Protein AF-A0A543KIH2-F1 (afdb_monomer_lite)

Organism: NCBI:txid393481

Structure (mmCIF, N/CA/C/O backbone):
data_AF-A0A543KIH2-F1
#
_entry.id   AF-A0A543KIH2-F1
#
loop_
_atom_site.group_PDB
_atom_site.id
_atom_site.type_symbol
_atom_site.label_atom_id
_atom_site.label_alt_id
_atom_site.label_comp_id
_atom_site.label_asym_id
_atom_site.label_entity_id
_atom_site.label_seq_id
_atom_site.pdbx_PDB_ins_code
_atom_site.Cartn_x
_atom_site.Cartn_y
_atom_site.Cartn_z
_atom_site.occupancy
_atom_site.B_iso_or_equiv
_atom_site.auth_seq_id
_atom_site.auth_comp_id
_atom_site.auth_asym_id
_atom_site.auth_atom_id
_atom_site.pdbx_PDB_model_num
ATOM 1 N N . MET A 1 1 ? -1.738 1.722 10.571 1.00 68.94 1 MET A N 1
ATOM 2 C CA . MET A 1 1 ? -2.975 1.043 10.143 1.00 68.94 1 MET A CA 1
ATOM 3 C C . MET A 1 1 ? -4.130 1.979 10.454 1.00 68.94 1 MET A C 1
ATOM 5 O O . MET A 1 1 ? -4.146 2.536 11.545 1.00 68.94 1 MET A O 1
ATOM 9 N N . THR A 1 2 ? -5.001 2.225 9.485 1.00 78.38 2 THR A N 1
ATOM 10 C CA . THR A 1 2 ? -6.206 3.050 9.575 1.00 78.38 2 THR A CA 1
ATOM 11 C C . THR A 1 2 ? -7.403 2.118 9.702 1.00 78.38 2 THR A C 1
ATOM 13 O O . THR A 1 2 ? -7.520 1.161 8.946 1.00 78.38 2 THR A O 1
ATOM 16 N N . TYR A 1 3 ? -8.276 2.366 10.673 1.00 80.50 3 TYR A N 1
ATOM 17 C CA . TYR A 1 3 ? -9.522 1.614 10.796 1.00 80.50 3 TYR A CA 1
ATOM 18 C C . TYR A 1 3 ? -10.518 2.104 9.739 1.00 80.50 3 TYR A C 1
ATOM 20 O O . TYR A 1 3 ? -10.842 3.294 9.708 1.00 80.50 3 TYR A O 1
ATOM 28 N N . ASP A 1 4 ? -10.973 1.201 8.873 1.00 80.50 4 ASP A N 1
ATOM 29 C CA . ASP A 1 4 ? -12.012 1.462 7.883 1.00 80.50 4 ASP A CA 1
ATOM 30 C C . ASP A 1 4 ? -13.359 0.983 8.433 1.00 80.50 4 ASP A C 1
ATOM 32 O O . ASP A 1 4 ? -13.614 -0.214 8.566 1.00 80.50 4 ASP A O 1
ATOM 36 N N . ALA A 1 5 ? -14.219 1.940 8.782 1.00 81.94 5 ALA A N 1
ATOM 37 C CA . ALA A 1 5 ? -15.518 1.658 9.384 1.00 81.94 5 ALA A CA 1
ATOM 38 C C . ALA A 1 5 ? -16.539 1.076 8.390 1.00 81.94 5 ALA A C 1
ATOM 40 O O . ALA A 1 5 ? -17.531 0.499 8.825 1.00 81.94 5 ALA A O 1
ATOM 41 N N . GLN A 1 6 ? -16.332 1.218 7.072 1.00 81.19 6 GLN A N 1
ATOM 42 C CA . GLN A 1 6 ? -17.196 0.557 6.088 1.00 81.19 6 GLN A CA 1
ATOM 43 C C . GLN A 1 6 ? -16.906 -0.941 6.009 1.00 81.19 6 GLN A C 1
ATOM 45 O O . GLN A 1 6 ? -17.827 -1.727 5.798 1.00 81.19 6 GLN A O 1
ATOM 50 N N . ARG A 1 7 ? -15.636 -1.318 6.163 1.00 73.06 7 ARG A N 1
ATOM 51 C CA . ARG A 1 7 ? -15.168 -2.707 6.100 1.00 73.06 7 ARG A CA 1
ATOM 52 C C . ARG A 1 7 ? -15.070 -3.377 7.468 1.00 73.06 7 ARG A C 1
ATOM 54 O O . ARG A 1 7 ? -14.783 -4.566 7.525 1.00 73.06 7 ARG A O 1
ATOM 61 N N . ASP A 1 8 ? -15.297 -2.625 8.546 1.00 82.81 8 ASP A N 1
ATOM 62 C CA . ASP A 1 8 ? -15.068 -3.051 9.933 1.00 82.81 8 ASP A CA 1
ATOM 63 C C . ASP A 1 8 ? -13.678 -3.693 10.121 1.00 82.81 8 ASP A C 1
ATOM 65 O O . ASP A 1 8 ? -13.497 -4.678 10.834 1.00 82.81 8 ASP A O 1
ATOM 69 N N . ALA A 1 9 ? -12.672 -3.151 9.428 1.00 79.75 9 ALA A N 1
ATOM 70 C CA . ALA A 1 9 ? -11.358 -3.770 9.306 1.00 79.75 9 ALA A CA 1
ATOM 71 C C . ALA A 1 9 ? -10.227 -2.754 9.479 1.00 79.75 9 ALA A C 1
ATOM 73 O O . ALA A 1 9 ? -10.334 -1.579 9.122 1.00 79.75 9 ALA A O 1
ATOM 74 N N . PHE A 1 10 ? -9.099 -3.222 10.014 1.00 80.38 10 PHE A N 1
ATOM 75 C CA . PHE A 1 10 ? -7.873 -2.434 10.063 1.00 80.38 10 PHE A CA 1
ATOM 76 C C . PHE A 1 10 ? -7.124 -2.561 8.747 1.00 80.38 10 PHE A C 1
ATOM 78 O O . PHE A 1 10 ? -6.577 -3.611 8.421 1.00 80.38 10 PHE A O 1
ATOM 85 N N . VAL A 1 11 ? -7.047 -1.451 8.032 1.00 81.62 11 VAL A N 1
ATOM 86 C CA . VAL A 1 11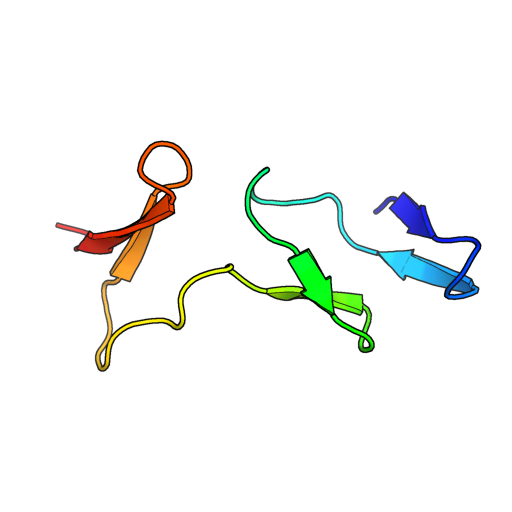 ? -6.314 -1.339 6.783 1.00 81.62 11 VAL A CA 1
ATOM 87 C C . VAL A 1 11 ? -4.925 -0.793 7.077 1.00 81.62 11 VAL A C 1
ATOM 89 O O . VAL A 1 11 ? -4.743 0.082 7.922 1.00 81.62 11 VAL A O 1
ATOM 92 N N . LEU A 1 12 ? -3.893 -1.270 6.395 1.00 81.62 12 LEU A N 1
ATOM 93 C CA . LEU A 1 12 ? -2.583 -0.625 6.470 1.00 81.62 12 LEU A CA 1
ATOM 94 C C . LEU A 1 12 ? -2.651 0.821 5.932 1.00 81.62 12 LEU A C 1
ATOM 96 O O . LEU A 1 12 ? -3.537 1.146 5.147 1.00 81.62 12 LEU A O 1
ATOM 100 N N . PRO A 1 13 ? -1.784 1.743 6.385 1.00 82.62 13 PRO A N 1
ATOM 101 C CA . PRO A 1 13 ? -1.772 3.085 5.814 1.00 82.62 13 PRO A CA 1
ATOM 102 C C . PRO A 1 13 ? -1.434 2.994 4.323 1.00 82.62 13 PRO A C 1
ATOM 104 O O . PRO A 1 13 ? -0.642 2.141 3.925 1.00 82.62 13 PRO A O 1
ATOM 107 N N . GLN A 1 14 ? -2.056 3.857 3.523 1.00 82.94 14 GLN A N 1
ATOM 108 C CA . GLN A 1 14 ? -1.884 3.865 2.077 1.00 82.94 14 GLN A CA 1
ATOM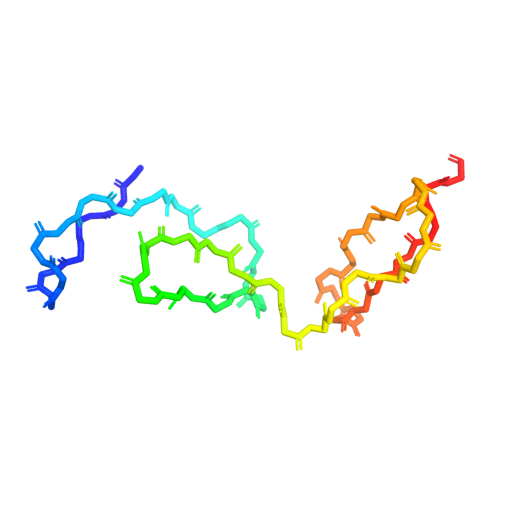 109 C C . GLN A 1 14 ? -0.393 4.040 1.725 1.00 82.94 14 GLN A C 1
ATOM 111 O O . GLN A 1 14 ? 0.185 5.064 2.094 1.00 82.94 14 GLN A O 1
ATOM 116 N N . PRO A 1 15 ? 0.244 3.068 1.043 1.00 84.44 15 PRO A N 1
ATOM 117 C CA . PRO A 1 15 ? 1.662 3.161 0.701 1.00 84.44 15 PRO A CA 1
ATOM 118 C C . PRO A 1 15 ? 1.914 4.214 -0.386 1.00 84.44 15 PRO A C 1
ATOM 120 O O . PRO A 1 15 ? 2.913 4.926 -0.331 1.00 84.44 15 PRO A O 1
ATOM 123 N N . PHE A 1 16 ? 0.985 4.343 -1.338 1.00 86.62 16 PHE A N 1
ATOM 124 C CA . PHE A 1 16 ? 1.043 5.280 -2.458 1.00 86.62 16 PHE A CA 1
ATOM 125 C C . PHE A 1 16 ? -0.333 5.893 -2.708 1.00 86.62 16 PHE A C 1
ATOM 127 O O . PHE A 1 16 ? -1.328 5.169 -2.733 1.00 86.62 16 PHE A O 1
ATOM 134 N N . GLY A 1 17 ? -0.397 7.209 -2.932 1.00 87.00 17 GLY A N 1
ATOM 135 C CA . GLY A 1 17 ? -1.655 7.953 -3.082 1.00 87.00 17 GLY A CA 1
ATOM 136 C C . GLY A 1 17 ? -2.547 7.450 -4.221 1.00 87.00 17 GLY A C 1
ATOM 137 O O . GLY A 1 17 ? -3.771 7.571 -4.165 1.00 87.00 17 GLY A O 1
ATOM 138 N N . SER A 1 18 ? -1.931 6.860 -5.245 1.00 89.75 18 SER A N 1
ATOM 139 C CA . SER A 1 18 ? -2.620 6.285 -6.401 1.00 89.75 18 SER A CA 1
ATOM 140 C C . SER A 1 18 ? -3.193 4.883 -6.183 1.00 89.75 18 SER A C 1
ATOM 142 O O . SER A 1 18 ? -4.008 4.451 -6.998 1.00 89.75 18 SER A O 1
ATOM 144 N N . TRP A 1 19 ? -2.786 4.168 -5.129 1.00 90.81 19 TRP A N 1
ATOM 145 C CA . TRP A 1 19 ? -3.253 2.803 -4.877 1.00 90.81 19 TRP A CA 1
ATOM 146 C C . TRP A 1 19 ? -4.672 2.816 -4.316 1.00 90.81 19 TRP A C 1
ATOM 148 O O . TRP A 1 19 ? -5.022 3.650 -3.477 1.00 90.81 19 TRP A O 1
ATOM 158 N N . VAL A 1 20 ? -5.482 1.868 -4.774 1.00 88.75 20 VAL A N 1
ATOM 159 C CA . VAL A 1 20 ? -6.889 1.723 -4.406 1.00 88.75 20 VAL A CA 1
ATOM 160 C C . VAL A 1 20 ? -7.037 0.497 -3.526 1.00 88.75 20 VAL A C 1
ATOM 162 O O . VAL A 1 20 ? -6.491 -0.562 -3.817 1.00 88.75 20 VAL A O 1
ATOM 165 N N . LEU A 1 21 ? -7.776 0.649 -2.435 1.00 87.56 21 LEU A N 1
ATOM 166 C CA . LEU A 1 21 ? -7.998 -0.429 -1.492 1.00 87.56 21 LEU A CA 1
ATOM 167 C C . LEU A 1 21 ? -9.056 -1.403 -2.016 1.00 87.56 21 LEU A C 1
ATOM 169 O O . LEU A 1 21 ? -10.234 -1.037 -2.131 1.00 87.56 21 LEU A O 1
ATOM 173 N N . ASP A 1 22 ? -8.650 -2.637 -2.290 1.00 86.94 22 ASP A N 1
ATOM 174 C CA . ASP A 1 22 ? -9.558 -3.686 -2.741 1.00 86.94 22 ASP A CA 1
ATOM 175 C C . ASP A 1 22 ? -10.493 -4.179 -1.622 1.00 86.94 22 ASP A C 1
ATOM 177 O O . ASP A 1 22 ? -10.415 -3.751 -0.468 1.00 86.94 22 ASP A O 1
ATOM 181 N N . ASP A 1 23 ? -11.431 -5.056 -1.981 1.00 83.25 23 ASP A N 1
ATOM 182 C CA . ASP A 1 23 ? -12.415 -5.621 -1.050 1.00 83.25 23 ASP A CA 1
ATOM 183 C C . ASP A 1 23 ? -11.786 -6.475 0.064 1.00 83.25 23 ASP A C 1
ATOM 185 O O . ASP A 1 23 ? -12.330 -6.555 1.162 1.00 83.25 23 ASP A O 1
ATOM 189 N N . SER A 1 24 ? -10.601 -7.039 -0.185 1.00 82.69 24 SER A N 1
ATOM 190 C CA . SER A 1 24 ? -9.837 -7.816 0.798 1.00 82.69 24 SER A CA 1
ATOM 191 C C . SER A 1 24 ? -9.092 -6.926 1.800 1.00 82.69 24 SER A C 1
ATOM 193 O O . SER A 1 24 ? -8.509 -7.439 2.755 1.00 82.69 24 SER A O 1
ATOM 195 N N . GLY A 1 25 ? -9.101 -5.604 1.600 1.00 82.12 25 GLY A N 1
ATOM 196 C CA . GLY A 1 25 ? -8.339 -4.663 2.413 1.00 82.12 25 GLY A CA 1
ATOM 197 C C . GLY A 1 25 ? -6.857 -4.602 2.037 1.00 82.12 25 GLY A C 1
ATOM 198 O O . GLY A 1 25 ? -6.052 -4.159 2.861 1.00 82.12 25 GLY A O 1
ATOM 199 N N . ASP A 1 26 ? -6.500 -5.012 0.817 1.00 85.56 26 ASP A N 1
ATOM 200 C CA . ASP A 1 26 ? -5.148 -4.880 0.279 1.00 85.56 26 ASP A CA 1
ATOM 201 C C . ASP A 1 26 ? -5.058 -3.690 -0.684 1.00 85.56 26 ASP A C 1
ATOM 203 O O . 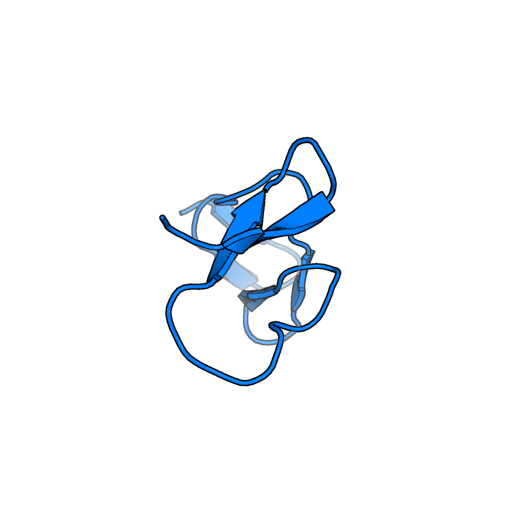ASP A 1 26 ? -5.992 -3.374 -1.432 1.00 85.56 26 ASP A O 1
ATOM 207 N N . TRP A 1 27 ? -3.945 -2.963 -0.624 1.00 88.56 27 TRP A N 1
ATOM 208 C CA . TRP A 1 27 ? -3.752 -1.806 -1.486 1.00 88.56 27 TRP A CA 1
ATOM 209 C C . TRP A 1 27 ? -3.269 -2.273 -2.853 1.00 88.56 27 TRP A C 1
ATOM 211 O O . TRP A 1 27 ? -2.144 -2.745 -2.986 1.00 88.56 27 TRP A O 1
ATOM 221 N N . GLN A 1 28 ? -4.099 -2.073 -3.872 1.00 90.44 28 GLN A N 1
ATOM 222 C CA . GLN A 1 28 ? -3.775 -2.447 -5.239 1.00 90.44 28 GLN A CA 1
ATOM 223 C C . GLN A 1 28 ? -3.342 -1.227 -6.061 1.00 90.44 28 GLN A C 1
ATOM 225 O O . GLN A 1 28 ? -4.000 -0.180 -6.025 1.00 90.44 28 GLN A O 1
ATOM 230 N N . PRO A 1 29 ? -2.265 -1.340 -6.852 1.00 92.25 29 PRO A N 1
ATOM 231 C CA . PRO A 1 29 ? -1.907 -0.316 -7.816 1.00 92.25 29 PRO A CA 1
ATOM 232 C C . PRO A 1 29 ? -2.981 -0.204 -8.913 1.00 92.25 29 PRO A C 1
ATOM 234 O O . PRO A 1 29 ? -3.570 -1.207 -9.318 1.00 92.25 29 PRO A O 1
ATOM 237 N N . PRO A 1 30 ? -3.222 1.002 -9.457 1.00 91.12 30 PRO A N 1
ATOM 238 C CA . PRO A 1 30 ? -4.218 1.216 -10.508 1.00 91.12 30 PRO A CA 1
ATOM 239 C C . PRO A 1 30 ? -3.806 0.609 -11.857 1.00 91.12 30 PRO A C 1
ATOM 241 O O . PRO A 1 30 ? -4.658 0.386 -12.715 1.00 91.12 30 PRO A O 1
ATOM 244 N N . VAL A 1 31 ? -2.509 0.356 -12.061 1.00 91.19 31 VAL A N 1
ATOM 245 C CA . VAL A 1 31 ? -1.977 -0.320 -13.248 1.00 91.19 31 VAL A CA 1
ATOM 246 C C . VAL A 1 31 ? -1.395 -1.664 -12.806 1.00 91.19 31 VAL A C 1
ATOM 248 O O . VAL A 1 31 ? -0.594 -1.683 -11.869 1.00 91.19 31 VAL A O 1
ATOM 251 N N . PRO A 1 32 ? -1.750 -2.785 -13.457 1.00 90.94 32 PRO A N 1
ATOM 252 C CA . PRO A 1 32 ? -1.194 -4.091 -13.119 1.00 90.94 32 PRO A CA 1
ATOM 253 C C . PRO A 1 32 ? 0.317 -4.130 -13.360 1.00 90.94 32 PRO A C 1
ATOM 255 O O .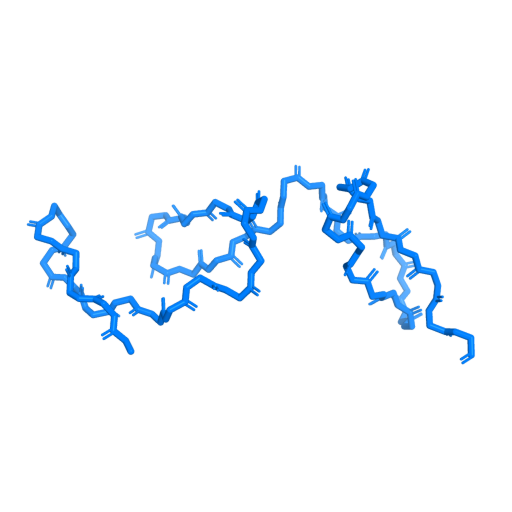 PRO A 1 32 ? 0.819 -3.531 -14.315 1.00 90.94 32 PRO A O 1
ATOM 258 N N . GLN A 1 33 ? 1.036 -4.836 -12.487 1.00 90.56 33 GLN A N 1
ATOM 259 C CA . GLN A 1 33 ? 2.481 -5.009 -12.612 1.00 90.56 33 GLN A CA 1
ATOM 260 C C . GLN A 1 33 ? 2.834 -5.674 -13.953 1.00 90.56 33 GLN A C 1
ATOM 262 O O . GLN A 1 33 ? 2.194 -6.664 -14.323 1.00 90.56 33 GLN A O 1
ATOM 267 N N . PRO A 1 34 ? 3.830 -5.162 -14.702 1.00 90.06 34 PRO A N 1
ATOM 268 C CA . PRO A 1 34 ? 4.318 -5.819 -15.901 1.00 90.06 34 PRO A CA 1
ATOM 269 C C . PRO A 1 34 ? 4.929 -7.179 -15.561 1.00 90.06 34 PRO A C 1
ATOM 271 O O . PRO A 1 34 ? 5.379 -7.420 -14.445 1.00 90.06 34 PRO A O 1
ATOM 274 N N . HIS A 1 35 ? 4.992 -8.069 -16.549 1.00 91.75 35 HIS A N 1
ATOM 275 C CA . HIS A 1 35 ? 5.593 -9.384 -16.360 1.00 91.75 35 HIS A CA 1
ATOM 276 C C . HIS A 1 35 ? 7.106 -9.281 -16.097 1.00 91.75 35 HIS A C 1
ATOM 278 O O . HIS A 1 35 ? 7.841 -8.664 -16.874 1.00 91.75 35 HIS A O 1
ATOM 284 N N . GLY A 1 36 ? 7.570 -9.956 -15.045 1.00 86.56 36 GLY A N 1
ATOM 285 C CA . GLY A 1 36 ? 8.972 -10.025 -14.634 1.00 86.56 36 GLY A CA 1
ATOM 286 C C . GLY A 1 36 ? 9.240 -9.320 -13.306 1.00 86.56 36 GLY A C 1
ATOM 287 O O . GLY A 1 36 ? 8.384 -8.627 -12.768 1.00 86.56 36 GLY A O 1
ATOM 288 N N . ASP A 1 37 ? 10.447 -9.506 -12.789 1.00 86.19 37 ASP A N 1
ATOM 289 C CA . ASP A 1 37 ? 10.914 -8.865 -11.562 1.00 86.19 37 ASP A CA 1
ATOM 290 C C . ASP A 1 37 ? 11.598 -7.518 -11.848 1.00 86.19 37 ASP A C 1
ATOM 292 O O . ASP A 1 37 ? 11.972 -7.209 -12.983 1.00 86.19 37 ASP A O 1
ATOM 296 N N . GLY A 1 38 ? 11.795 -6.717 -10.797 1.00 90.00 38 GLY A N 1
ATOM 297 C CA . GLY A 1 38 ? 12.503 -5.437 -10.895 1.00 90.00 38 GLY A CA 1
ATOM 298 C C . GLY A 1 38 ? 11.630 -4.285 -11.388 1.00 90.00 38 GLY A C 1
ATOM 299 O O . GLY A 1 38 ? 12.135 -3.364 -12.022 1.00 90.00 38 GLY A O 1
ATOM 300 N N . TRP A 1 39 ? 10.328 -4.319 -11.110 1.00 91.94 39 TRP A N 1
ATOM 301 C CA . TRP A 1 39 ? 9.439 -3.177 -11.312 1.00 91.94 39 TRP A CA 1
ATOM 302 C C . TRP A 1 39 ? 9.131 -2.514 -9.976 1.00 91.94 39 TRP A C 1
ATOM 304 O O . TRP A 1 39 ? 8.723 -3.178 -9.023 1.00 91.94 39 TRP A O 1
ATOM 314 N N . VAL A 1 40 ? 9.290 -1.199 -9.927 1.00 92.12 40 VAL A N 1
ATOM 315 C CA . VAL A 1 40 ? 8.902 -0.352 -8.802 1.00 92.12 40 VAL A CA 1
ATOM 316 C C . VAL A 1 40 ? 7.738 0.530 -9.219 1.00 92.12 40 VAL A C 1
ATOM 318 O O . VAL A 1 40 ? 7.661 0.990 -10.360 1.00 92.12 40 VAL A O 1
ATOM 321 N N . TRP A 1 41 ? 6.796 0.733 -8.305 1.00 92.50 41 TRP A N 1
ATOM 322 C CA . TRP A 1 41 ? 5.671 1.616 -8.562 1.00 92.50 41 TRP A CA 1
ATOM 323 C C . TRP A 1 41 ? 6.123 3.075 -8.490 1.00 92.50 41 TRP A C 1
ATOM 325 O O . TRP A 1 41 ? 6.591 3.526 -7.444 1.00 92.50 41 TRP A O 1
ATOM 335 N N . ASP A 1 42 ? 5.962 3.811 -9.587 1.00 92.44 42 ASP A N 1
ATOM 336 C CA . ASP A 1 42 ? 6.177 5.251 -9.638 1.00 92.44 42 ASP A CA 1
ATOM 337 C C . ASP A 1 42 ? 4.830 5.969 -9.469 1.00 92.44 42 ASP A C 1
ATOM 339 O O . ASP A 1 42 ? 4.011 6.039 -10.388 1.00 92.44 42 ASP A O 1
ATOM 343 N N . ASP A 1 43 ? 4.577 6.483 -8.262 1.00 90.50 43 ASP A N 1
ATOM 344 C CA . ASP A 1 43 ? 3.319 7.164 -7.918 1.00 90.50 43 ASP A CA 1
ATOM 345 C C . ASP A 1 43 ? 3.147 8.498 -8.659 1.00 90.50 43 ASP A C 1
ATOM 347 O O . ASP A 1 43 ? 2.026 8.870 -9.004 1.00 90.50 43 ASP A O 1
ATOM 351 N N . ALA A 1 44 ? 4.251 9.183 -8.980 1.00 89.69 44 ALA A N 1
ATOM 352 C CA . ALA A 1 44 ? 4.224 10.458 -9.691 1.00 89.69 44 ALA A CA 1
ATOM 353 C C . ALA A 1 44 ? 3.699 10.301 -11.130 1.00 89.69 44 ALA A C 1
ATOM 355 O O . ALA A 1 44 ? 2.860 11.085 -11.580 1.00 89.69 44 ALA A O 1
ATOM 356 N N . ASN A 1 45 ? 4.151 9.263 -11.834 1.00 90.81 45 ASN A N 1
ATOM 357 C CA . ASN A 1 45 ? 3.725 8.933 -13.193 1.00 90.81 45 ASN A CA 1
ATOM 358 C C . ASN A 1 45 ? 2.553 7.943 -13.226 1.00 90.81 45 ASN A C 1
ATOM 360 O O . ASN A 1 45 ? 1.991 7.709 -14.297 1.00 90.81 45 ASN A O 1
ATOM 364 N N . ARG A 1 46 ? 2.163 7.384 -12.071 1.00 90.62 46 ARG A N 1
ATOM 365 C CA . ARG A 1 46 ? 1.154 6.319 -1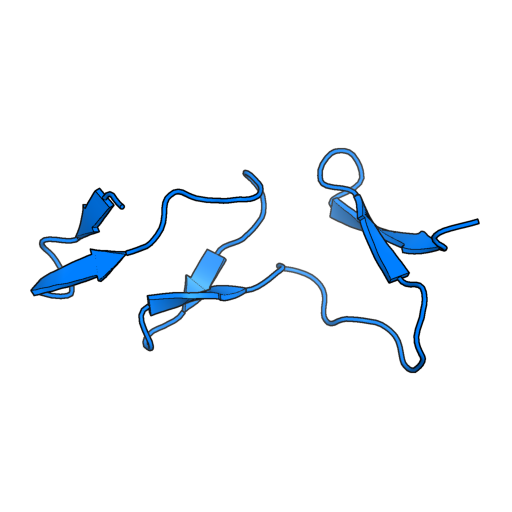1.941 1.00 90.62 46 ARG A CA 1
ATOM 366 C C . ARG A 1 46 ? 1.447 5.148 -12.884 1.00 90.62 46 ARG A C 1
ATOM 368 O O . ARG A 1 46 ? 0.556 4.654 -13.577 1.00 90.62 46 ARG A O 1
ATOM 375 N N . ALA A 1 47 ? 2.711 4.740 -12.927 1.00 92.50 47 ALA A N 1
ATOM 376 C CA . ALA A 1 47 ? 3.214 3.716 -13.832 1.00 92.50 47 ALA A CA 1
ATOM 377 C C . ALA A 1 47 ? 4.312 2.882 -13.165 1.00 92.50 47 ALA A C 1
ATOM 379 O O . ALA A 1 47 ? 4.946 3.306 -12.203 1.00 92.50 47 ALA A O 1
ATOM 380 N N . TRP A 1 48 ? 4.563 1.690 -13.697 1.00 92.62 48 TRP A N 1
ATOM 381 C CA . TRP A 1 48 ? 5.677 0.860 -13.252 1.00 92.62 48 TRP A CA 1
ATOM 382 C C . TRP A 1 48 ? 6.972 1.310 -13.922 1.00 92.62 48 TRP A C 1
ATOM 384 O O . TRP A 1 48 ? 7.082 1.281 -15.149 1.00 92.62 48 TRP A O 1
ATOM 394 N N . ALA A 1 49 ? 7.951 1.705 -13.115 1.00 92.31 49 ALA A N 1
ATOM 395 C CA . ALA A 1 49 ? 9.308 2.001 -13.550 1.00 92.31 49 ALA A CA 1
ATOM 396 C C . ALA A 1 49 ? 10.213 0.797 -13.272 1.00 92.31 49 ALA A C 1
ATOM 398 O O . ALA A 1 49 ? 9.960 0.005 -12.363 1.00 92.31 49 ALA A O 1
ATOM 399 N N . ARG A 1 50 ? 11.270 0.630 -14.065 1.00 91.88 50 ARG A N 1
ATOM 400 C CA . ARG A 1 50 ? 12.254 -0.420 -13.807 1.00 91.88 50 ARG A CA 1
ATOM 401 C C . ARG A 1 50 ? 13.120 0.010 -12.624 1.00 91.88 50 ARG A C 1
ATOM 403 O O . ARG A 1 50 ? 13.615 1.131 -12.615 1.00 91.88 50 ARG A O 1
ATOM 410 N N . ALA A 1 51 ? 13.272 -0.860 -11.634 1.00 84.06 51 ALA A N 1
ATOM 411 C CA . ALA A 1 51 ? 14.308 -0.718 -10.623 1.00 84.06 51 ALA A CA 1
ATOM 412 C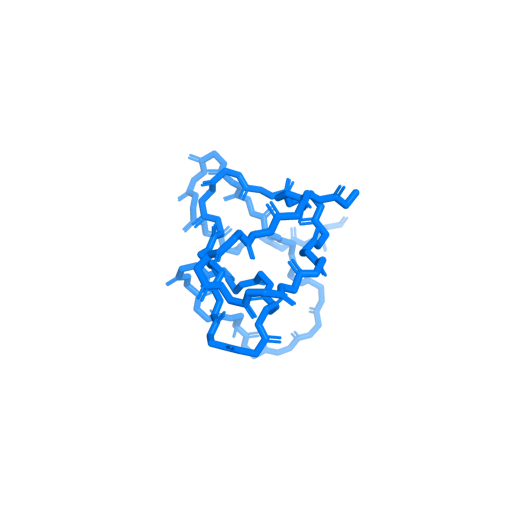 C . ALA A 1 51 ? 15.642 -1.010 -11.314 1.00 84.06 51 ALA A C 1
ATOM 414 O O . ALA A 1 51 ? 15.913 -2.154 -11.684 1.00 84.06 51 ALA A O 1
ATOM 415 N N . GLU A 1 52 ? 16.401 0.050 -11.570 1.00 73.31 52 GLU A N 1
ATOM 416 C CA . GLU A 1 52 ? 17.736 0.003 -12.176 1.00 73.31 52 GLU A CA 1
ATOM 417 C C . GLU A 1 52 ? 18.817 -0.285 -11.131 1.00 73.31 52 GLU A C 1
ATOM 419 O O . GLU A 1 52 ? 18.680 0.205 -9.984 1.00 73.31 52 GLU A O 1
#

Foldseek 3Di:
DDQDPVLNDDADPAPAPQWDQDNVNDTHQPDDDDPDDQWDQDNVVSDTDGND

Secondary structure (DSSP, 8-state):
-EEETTTTEEEPPPSSTT-EE-TTS-EE-SSPPPSSS-EEEETTTTEEEE--

pLDDT: mean 86.32, std 5.59, range [68.94, 92.62]

Radius of gyration: 12.78 Å; chains: 1; bounding box: 35×20×27 Å

Sequence (52 aa):
MTYDAQRDAFVLPQPFGSWVLDDSGDWQPPVPQPHGDGWVWDDANRAWARAE